Protein AF-A0AAI9DBP3-F1 (afdb_monomer_lite)

Sequence (97 aa):
MDKSRQQFEYWYFNNHSHEQKYPLHKDESGEYFYDGTRKAWVAWQASRESLEIELPNKYNPELAGNVKTKNFFYGINQGIDKCRDILISNGVKIKDE

pLDDT: mean 89.21, std 7.79, range [58.38, 97.62]

Secondary structure (DSSP, 8-state):
--HHHHHHHHHHHHHHTTT-SSTT-B-TTSSBSSHHHHHHHHHHHHHHHT-EEPPPPPP-GGG-SSHHHHHHHHHHHHHHHHHHHHHHHTT-EETT-

Foldseek 3Di:
DQLLVVVLVVVCCVPPVPVDVCQQDADPVRARPDPVSRVSSVVSLVVQVVQAAEFDDQDDLVPPPDPVSSVVSVVVVVVSVVVVVVCVSNSHHYPPD

Radius of gyration: 20.16 Å; chains: 1; bounding box: 53×20×50 Å

Organism: Providencia stuartii (NCBI:txid588)

Structure (mmCIF, N/CA/C/O backbone):
data_AF-A0AAI9DBP3-F1
#
_entry.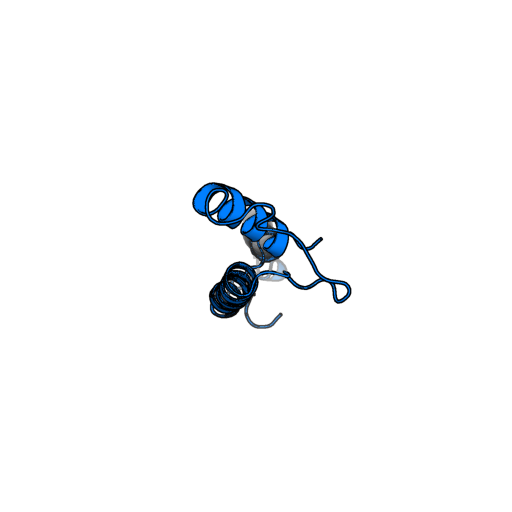id   AF-A0AAI9DBP3-F1
#
loop_
_atom_site.group_PDB
_atom_site.id
_atom_site.type_symbol
_atom_site.label_atom_id
_atom_site.label_alt_id
_atom_site.label_comp_id
_atom_site.label_asym_id
_atom_site.label_entity_id
_atom_site.label_seq_id
_atom_site.pdbx_PDB_ins_code
_atom_site.Cartn_x
_atom_site.Cartn_y
_atom_site.Cartn_z
_atom_site.occupancy
_atom_site.B_iso_or_equiv
_atom_site.auth_seq_id
_atom_site.auth_comp_id
_atom_site.auth_asym_id
_atom_site.auth_atom_id
_atom_site.pdbx_PDB_model_num
ATOM 1 N N . MET A 1 1 ? 4.016 12.623 -6.515 1.00 58.38 1 MET A N 1
ATOM 2 C CA . MET A 1 1 ? 4.412 11.223 -6.773 1.00 58.38 1 MET A CA 1
ATOM 3 C C . MET A 1 1 ? 3.649 10.357 -5.789 1.00 58.38 1 MET A C 1
ATOM 5 O O . MET A 1 1 ? 3.592 10.745 -4.630 1.00 58.38 1 MET A O 1
ATOM 9 N N . ASP A 1 2 ? 3.025 9.270 -6.238 1.00 78.38 2 ASP A N 1
ATOM 10 C CA . ASP A 1 2 ? 2.303 8.363 -5.338 1.00 78.38 2 ASP A CA 1
ATOM 11 C C . ASP A 1 2 ? 3.270 7.693 -4.335 1.00 78.38 2 ASP A C 1
ATOM 13 O O . ASP A 1 2 ? 4.405 7.363 -4.695 1.00 78.38 2 ASP A O 1
ATOM 17 N N . LYS A 1 3 ? 2.838 7.510 -3.080 1.00 81.69 3 LYS A N 1
ATOM 18 C CA . LYS A 1 3 ? 3.643 6.904 -2.002 1.00 81.69 3 LYS A CA 1
ATOM 19 C C . LYS A 1 3 ? 4.109 5.497 -2.373 1.00 81.69 3 LYS A C 1
ATOM 21 O O . LYS A 1 3 ? 5.244 5.144 -2.062 1.00 81.69 3 LYS A O 1
ATOM 26 N N . SER A 1 4 ? 3.288 4.731 -3.098 1.00 84.94 4 SER A N 1
ATOM 27 C CA . SER A 1 4 ? 3.673 3.404 -3.601 1.00 84.94 4 SER A CA 1
ATOM 28 C C . SER A 1 4 ? 4.918 3.472 -4.494 1.00 84.94 4 SER A C 1
ATOM 30 O O . SER A 1 4 ? 5.850 2.681 -4.335 1.00 84.94 4 SER A O 1
ATOM 32 N N . ARG A 1 5 ? 4.990 4.483 -5.373 1.00 89.38 5 ARG A N 1
ATOM 33 C CA . ARG A 1 5 ? 6.154 4.707 -6.239 1.00 89.38 5 ARG A CA 1
ATOM 34 C C . ARG A 1 5 ? 7.387 5.129 -5.441 1.00 89.38 5 ARG A C 1
ATOM 36 O O . ARG A 1 5 ? 8.468 4.631 -5.718 1.00 89.38 5 ARG A O 1
ATOM 43 N N . GLN A 1 6 ? 7.240 5.979 -4.424 1.00 90.38 6 GLN A N 1
ATOM 44 C CA . GLN A 1 6 ? 8.363 6.351 -3.549 1.00 90.38 6 GLN A CA 1
ATOM 45 C C . GLN A 1 6 ? 8.926 5.143 -2.787 1.00 90.38 6 GLN A C 1
ATOM 47 O O . GLN A 1 6 ? 10.141 4.993 -2.679 1.00 90.38 6 GLN A O 1
ATOM 52 N N . GLN A 1 7 ? 8.051 4.265 -2.285 1.00 89.50 7 GLN A N 1
ATOM 53 C CA . GLN A 1 7 ? 8.455 3.034 -1.603 1.00 89.50 7 GLN A CA 1
ATOM 54 C C . GLN A 1 7 ? 9.194 2.082 -2.549 1.00 89.50 7 GLN A C 1
ATOM 56 O O . GLN A 1 7 ? 10.227 1.532 -2.167 1.00 89.50 7 GLN A O 1
ATOM 61 N N . PHE A 1 8 ? 8.704 1.933 -3.782 1.00 92.88 8 PHE A N 1
ATOM 62 C CA . PHE A 1 8 ? 9.401 1.176 -4.816 1.00 92.88 8 PHE A CA 1
ATOM 63 C C . PHE A 1 8 ? 10.770 1.776 -5.139 1.00 92.88 8 PHE A C 1
ATOM 65 O O . PHE A 1 8 ? 11.760 1.057 -5.109 1.00 92.88 8 PHE A O 1
ATOM 72 N N . GLU A 1 9 ? 10.848 3.0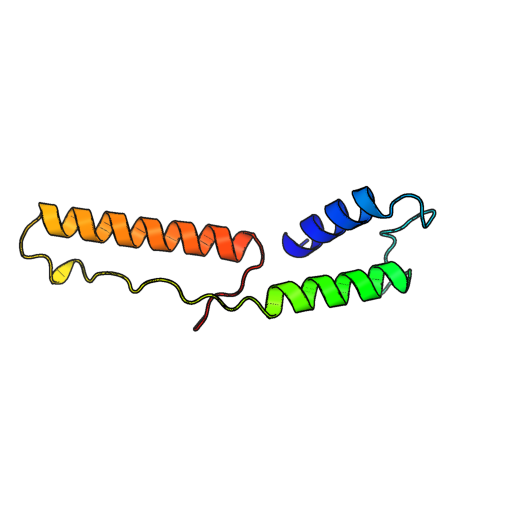80 -5.418 1.00 93.69 9 GLU A N 1
ATOM 73 C CA . GLU A 1 9 ? 12.100 3.752 -5.786 1.00 93.69 9 GLU A CA 1
ATOM 74 C C . GLU A 1 9 ? 13.148 3.629 -4.673 1.00 93.69 9 GLU A C 1
ATOM 76 O O . GLU A 1 9 ? 14.307 3.324 -4.953 1.00 93.69 9 GLU A O 1
ATOM 81 N N . TYR A 1 10 ? 12.736 3.777 -3.409 1.00 92.94 10 TYR A N 1
ATOM 82 C CA . TYR A 1 10 ? 13.602 3.558 -2.250 1.00 92.94 10 TYR A CA 1
ATOM 83 C C . TYR A 1 10 ? 14.086 2.105 -2.154 1.00 92.94 10 TYR A C 1
ATOM 85 O O . TYR A 1 10 ? 15.282 1.859 -1.989 1.00 92.94 10 TYR A O 1
ATOM 93 N N . TRP A 1 11 ? 13.178 1.130 -2.275 1.00 93.31 11 TRP A N 1
ATOM 94 C CA . TRP A 1 11 ? 13.536 -0.289 -2.245 1.00 93.31 11 TRP A CA 1
ATOM 95 C C . TRP A 1 11 ? 14.480 -0.656 -3.397 1.00 93.31 11 TRP A C 1
ATOM 97 O O . TRP A 1 11 ? 15.534 -1.245 -3.159 1.00 93.31 11 TRP A O 1
ATOM 107 N N . TYR A 1 12 ? 14.147 -0.263 -4.626 1.00 93.81 12 TYR A N 1
ATOM 108 C CA . TYR A 1 12 ? 14.919 -0.598 -5.817 1.00 93.81 12 TYR A CA 1
ATOM 109 C C . TYR A 1 12 ? 16.314 0.022 -5.757 1.00 93.81 12 TYR A C 1
ATOM 111 O O . TYR A 1 12 ? 17.304 -0.664 -5.987 1.00 93.81 12 TYR A O 1
ATOM 119 N N . PHE A 1 13 ? 16.422 1.297 -5.372 1.00 91.50 13 PHE A N 1
ATOM 120 C CA . PHE A 1 13 ? 17.717 1.956 -5.222 1.00 91.50 13 PHE A CA 1
ATOM 121 C C . PHE A 1 13 ? 18.601 1.257 -4.179 1.00 91.50 13 PHE A C 1
ATOM 123 O O . PHE A 1 13 ? 19.772 0.994 -4.439 1.00 91.50 13 PHE A O 1
ATOM 130 N N . ASN A 1 14 ? 18.056 0.888 -3.020 1.00 90.94 14 ASN A N 1
ATOM 131 C CA . ASN A 1 14 ? 18.854 0.252 -1.970 1.00 90.94 14 ASN A CA 1
ATOM 132 C C . ASN A 1 14 ? 19.302 -1.176 -2.310 1.00 90.94 14 ASN A C 1
ATOM 134 O O . ASN A 1 14 ? 20.347 -1.603 -1.827 1.00 90.94 14 ASN A O 1
ATOM 138 N N . ASN A 1 15 ? 18.549 -1.905 -3.138 1.00 89.56 15 ASN A N 1
ATOM 139 C CA . ASN A 1 15 ? 18.861 -3.300 -3.471 1.00 89.56 15 ASN A CA 1
ATOM 140 C C . ASN A 1 15 ? 19.592 -3.458 -4.815 1.00 89.56 15 ASN A C 1
ATOM 142 O O . ASN A 1 15 ? 20.372 -4.390 -4.971 1.00 89.56 15 ASN A O 1
ATOM 146 N N . HIS A 1 16 ? 19.393 -2.531 -5.756 1.00 86.12 16 HIS A N 1
ATOM 147 C CA . HIS A 1 16 ? 19.833 -2.661 -7.151 1.00 86.12 16 HIS A CA 1
ATOM 148 C C . HIS A 1 16 ? 20.615 -1.438 -7.666 1.00 86.12 16 HIS A C 1
ATOM 150 O O . HIS A 1 16 ? 20.861 -1.312 -8.865 1.00 86.12 16 HIS A O 1
ATOM 156 N N . SER A 1 17 ? 21.054 -0.522 -6.789 1.00 79.94 17 SER A N 1
ATOM 157 C CA . SER A 1 17 ? 21.809 0.688 -7.190 1.00 79.94 17 SER A CA 1
ATOM 158 C C . SER A 1 17 ? 23.102 0.417 -7.961 1.00 79.94 17 SER A C 1
ATOM 160 O O . SER A 1 17 ? 23.566 1.292 -8.686 1.00 79.94 17 SER A O 1
ATOM 162 N N . HIS A 1 18 ? 23.686 -0.770 -7.816 1.00 80.19 18 HIS A N 1
ATOM 163 C CA . HIS A 1 18 ? 24.942 -1.155 -8.456 1.00 80.19 18 HIS A CA 1
ATOM 164 C C . HIS A 1 18 ? 24.758 -1.746 -9.861 1.00 80.19 18 HIS A C 1
ATOM 166 O O . HIS A 1 18 ? 25.735 -1.887 -10.592 1.00 80.19 18 HIS A O 1
ATOM 172 N N . GLU A 1 19 ? 23.530 -2.088 -10.258 1.00 78.81 19 GLU A N 1
ATOM 173 C CA . GLU A 1 19 ? 23.276 -2.765 -11.533 1.00 78.81 19 GLU A CA 1
ATOM 174 C C . GLU A 1 19 ? 23.348 -1.811 -12.732 1.00 78.81 19 GLU A C 1
ATOM 176 O O . GLU A 1 19 ? 23.661 -2.230 -13.846 1.00 78.81 19 GLU A O 1
ATOM 181 N N . GLN A 1 20 ? 23.050 -0.524 -12.525 1.00 78.25 20 GLN A N 1
ATOM 182 C CA . GLN A 1 20 ? 22.904 0.481 -13.583 1.00 78.25 20 GLN A CA 1
ATOM 183 C C . GLN A 1 20 ? 23.426 1.845 -13.115 1.00 78.25 20 GLN A C 1
ATOM 185 O O . GLN A 1 20 ? 23.331 2.191 -11.943 1.00 78.25 20 GLN A O 1
ATOM 190 N N . LYS A 1 21 ? 23.913 2.676 -14.049 1.00 77.38 21 LYS A N 1
ATOM 191 C CA . LYS A 1 21 ? 24.420 4.029 -13.735 1.00 77.38 21 LYS A CA 1
ATOM 192 C C . LYS A 1 21 ? 23.326 4.977 -13.219 1.00 77.38 21 LYS A C 1
ATOM 194 O O . LYS A 1 21 ? 23.603 5.838 -12.391 1.00 77.38 21 LYS A O 1
ATOM 199 N N . TYR A 1 22 ? 22.096 4.824 -13.720 1.00 83.25 22 TYR A N 1
ATOM 200 C CA . TYR A 1 22 ? 20.934 5.642 -13.349 1.00 83.25 22 TYR A CA 1
ATOM 201 C C . TYR A 1 22 ? 19.675 4.768 -13.209 1.00 83.25 22 TYR A C 1
ATOM 203 O O . TYR A 1 22 ? 18.771 4.862 -14.039 1.00 83.25 22 TYR A O 1
ATOM 211 N N . PRO A 1 23 ? 19.594 3.907 -12.181 1.00 83.75 23 PRO A N 1
ATOM 212 C CA . PRO A 1 23 ? 18.606 2.824 -12.097 1.00 83.75 23 PRO A CA 1
ATOM 213 C C . PRO A 1 23 ? 17.145 3.296 -12.096 1.00 83.75 23 PRO A C 1
ATOM 215 O O . PRO A 1 23 ? 16.250 2.542 -12.463 1.00 83.75 23 PRO A O 1
ATOM 218 N N . LEU A 1 24 ? 16.902 4.555 -11.715 1.00 91.50 24 LEU A N 1
ATOM 219 C CA . LEU A 1 24 ? 15.578 5.179 -11.640 1.00 91.50 24 LEU A CA 1
ATOM 220 C C . LEU A 1 24 ? 15.329 6.224 -12.745 1.00 91.50 24 LEU A C 1
ATOM 222 O O . LEU A 1 24 ? 14.385 7.008 -12.641 1.00 91.50 24 LEU A O 1
ATOM 226 N N . HIS A 1 25 ? 16.174 6.278 -13.783 1.00 92.69 25 HIS A N 1
ATOM 227 C CA . HIS A 1 25 ? 15.974 7.186 -14.916 1.00 92.69 25 HIS A CA 1
ATOM 228 C C . HIS A 1 25 ? 14.637 6.898 -15.610 1.00 92.69 25 HIS A C 1
ATOM 230 O O . HIS A 1 25 ? 14.280 5.735 -15.812 1.00 92.69 25 HIS A O 1
ATOM 236 N N . LYS A 1 26 ? 13.909 7.957 -15.971 1.00 93.00 26 LYS A N 1
ATOM 237 C CA . LYS A 1 26 ? 12.616 7.882 -16.654 1.00 93.00 26 LYS A CA 1
ATOM 238 C C . LYS A 1 26 ? 12.735 8.450 -18.061 1.00 93.00 26 LYS A C 1
ATOM 240 O O . LYS A 1 26 ? 13.479 9.407 -18.262 1.00 93.00 26 LYS A O 1
ATOM 245 N N . ASP A 1 27 ? 12.020 7.846 -19.000 1.00 92.44 27 ASP A N 1
ATOM 246 C CA . ASP A 1 27 ? 11.911 8.337 -20.371 1.00 92.44 27 ASP A CA 1
ATOM 247 C C . ASP A 1 27 ? 10.909 9.505 -20.481 1.00 92.44 27 ASP A C 1
ATOM 249 O O . ASP A 1 27 ? 10.313 9.941 -19.492 1.00 92.44 27 ASP A O 1
ATOM 253 N N . GLU A 1 28 ? 10.720 10.021 -21.697 1.00 93.50 28 GLU A N 1
ATOM 254 C CA . GLU A 1 28 ? 9.800 11.131 -21.988 1.00 93.50 28 GLU A CA 1
ATOM 255 C C . GLU A 1 28 ? 8.331 10.805 -21.669 1.00 93.50 28 GLU A C 1
ATOM 257 O O . GLU A 1 28 ? 7.531 11.716 -21.462 1.00 93.50 28 GLU A O 1
ATOM 262 N N . SER A 1 29 ? 7.975 9.518 -21.578 1.00 90.81 29 SER A N 1
ATOM 263 C CA . SER A 1 29 ? 6.636 9.068 -21.184 1.00 90.81 29 SER A CA 1
ATOM 264 C C . SER A 1 29 ? 6.443 8.997 -19.663 1.00 90.81 29 SER A C 1
ATOM 266 O O . SER A 1 29 ? 5.323 8.813 -19.190 1.00 90.81 29 SER A O 1
ATOM 268 N N . GLY A 1 30 ? 7.512 9.182 -18.877 1.00 89.44 30 GLY A N 1
ATOM 269 C CA . GLY A 1 30 ? 7.488 9.096 -17.414 1.00 89.44 30 GLY A CA 1
ATOM 270 C C . GLY A 1 30 ? 7.653 7.674 -16.861 1.00 89.44 30 GLY A C 1
ATOM 271 O O . GLY A 1 30 ? 7.572 7.475 -15.639 1.00 89.44 30 GLY A O 1
ATOM 272 N N . GLU A 1 31 ? 7.923 6.700 -17.730 1.00 91.06 31 GLU A N 1
ATOM 273 C CA . GLU A 1 31 ? 8.195 5.306 -17.377 1.00 91.06 31 GLU A CA 1
ATOM 274 C C . GLU A 1 31 ? 9.687 5.069 -17.142 1.00 91.06 31 GLU A C 1
ATOM 276 O O . GLU A 1 31 ? 10.536 5.775 -17.682 1.00 91.06 31 GLU A O 1
ATOM 281 N N . TYR A 1 32 ? 10.039 4.065 -16.330 1.00 93.94 32 TYR A N 1
ATOM 282 C CA . TYR A 1 32 ? 11.451 3.741 -16.097 1.00 93.94 32 TYR A CA 1
ATOM 283 C C . TYR A 1 32 ? 12.117 3.303 -17.402 1.00 93.94 32 TYR A C 1
ATOM 285 O O . TYR A 1 32 ? 11.620 2.403 -18.078 1.00 93.94 32 TYR A O 1
ATOM 293 N N . PHE A 1 33 ? 13.232 3.941 -17.754 1.00 92.75 33 PHE A N 1
ATOM 294 C CA . PHE A 1 33 ? 13.939 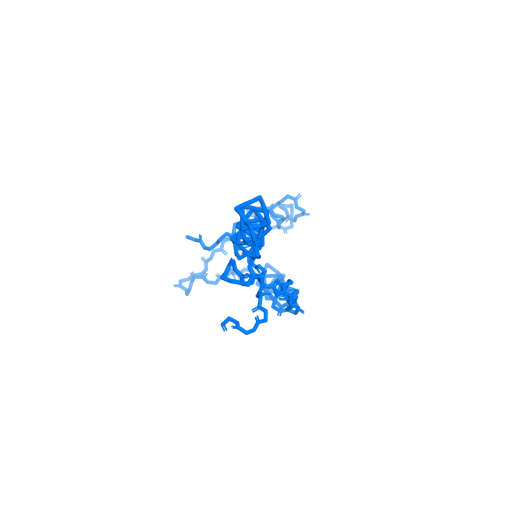3.728 -19.019 1.00 92.75 33 PHE A CA 1
ATOM 295 C C . PHE A 1 33 ? 14.499 2.304 -19.136 1.00 92.75 33 PHE A C 1
ATOM 297 O O . PHE A 1 33 ? 14.416 1.680 -20.190 1.00 92.75 33 PHE A O 1
ATOM 304 N N . TYR A 1 34 ? 15.054 1.773 -18.043 1.00 91.88 34 TYR A N 1
ATOM 305 C CA . TYR A 1 34 ? 15.607 0.422 -18.013 1.00 91.88 34 TYR A CA 1
ATOM 306 C C . TYR A 1 34 ? 14.501 -0.627 -17.860 1.00 91.88 34 TYR A C 1
ATOM 308 O O . TYR A 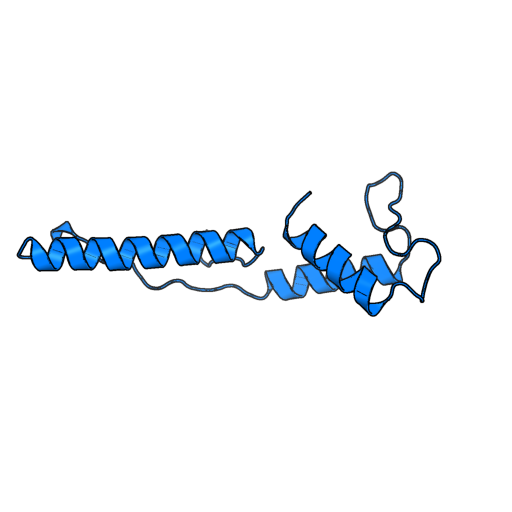1 34 ? 13.687 -0.559 -16.938 1.00 91.88 34 TYR A O 1
ATOM 316 N N . ASP A 1 35 ? 14.524 -1.640 -18.731 1.00 90.75 35 ASP A N 1
ATOM 317 C CA . ASP A 1 35 ? 13.540 -2.731 -18.754 1.00 90.75 35 ASP A CA 1
ATOM 318 C C . ASP A 1 35 ? 13.480 -3.506 -17.425 1.00 90.75 35 ASP A C 1
ATOM 320 O O . ASP A 1 35 ? 12.393 -3.831 -16.952 1.00 90.75 35 ASP A O 1
ATOM 324 N N . GLY A 1 36 ? 14.627 -3.730 -16.772 1.00 91.06 36 GLY A N 1
ATOM 325 C CA . GLY A 1 36 ? 14.689 -4.377 -15.455 1.00 91.06 36 GLY A CA 1
ATOM 326 C C . GLY A 1 36 ? 13.907 -3.607 -14.386 1.00 91.06 36 GLY A C 1
ATOM 327 O O . GLY A 1 36 ? 13.005 -4.165 -13.759 1.00 91.06 36 GLY A O 1
ATOM 328 N N . THR A 1 37 ? 14.174 -2.304 -14.247 1.00 93.94 37 THR A N 1
ATOM 329 C CA . THR A 1 37 ? 13.445 -1.426 -13.319 1.00 93.94 37 THR A CA 1
ATOM 330 C C . THR A 1 37 ? 11.963 -1.355 -13.672 1.00 93.94 37 THR A C 1
ATOM 332 O O . THR A 1 37 ? 11.113 -1.413 -12.786 1.00 93.94 37 THR A O 1
ATOM 335 N N . ARG A 1 38 ? 11.630 -1.275 -14.967 1.00 94.00 38 ARG A N 1
ATOM 336 C CA . ARG A 1 38 ? 10.241 -1.226 -15.443 1.00 94.00 38 ARG A CA 1
ATOM 337 C C . ARG A 1 38 ? 9.471 -2.494 -15.074 1.00 94.00 38 ARG A C 1
ATOM 339 O O . ARG A 1 38 ? 8.379 -2.402 -14.522 1.00 94.00 38 ARG A O 1
ATOM 346 N N . LYS A 1 39 ? 10.044 -3.676 -15.309 1.00 94.00 39 LYS A N 1
ATOM 347 C CA . LYS A 1 39 ? 9.437 -4.963 -14.929 1.00 94.00 39 LYS A CA 1
ATOM 348 C C . LYS A 1 39 ? 9.290 -5.102 -13.418 1.00 94.00 39 LYS A C 1
ATOM 350 O O . LYS A 1 39 ? 8.239 -5.539 -12.954 1.00 94.00 39 LYS A O 1
ATOM 355 N N . ALA A 1 40 ? 10.305 -4.695 -12.654 1.00 94.44 40 ALA A N 1
ATOM 356 C CA . ALA A 1 40 ? 10.237 -4.687 -11.196 1.00 94.44 40 ALA A CA 1
ATOM 357 C C . ALA A 1 40 ? 9.124 -3.757 -10.687 1.00 94.44 40 ALA A C 1
ATOM 359 O O . ALA A 1 40 ? 8.396 -4.126 -9.769 1.00 94.44 40 ALA A O 1
ATOM 360 N N . TRP A 1 41 ? 8.943 -2.592 -11.316 1.00 93.94 41 TRP A N 1
ATOM 361 C CA . TRP A 1 41 ? 7.858 -1.667 -10.994 1.00 93.94 41 TRP A CA 1
ATOM 362 C C . TRP A 1 41 ? 6.481 -2.278 -11.272 1.00 93.94 41 TRP A C 1
ATOM 364 O O . TRP A 1 41 ? 5.625 -2.267 -10.392 1.00 93.94 41 TRP A O 1
ATOM 374 N N . VAL A 1 42 ? 6.281 -2.894 -12.441 1.00 93.31 42 VAL A N 1
ATOM 375 C CA . VAL A 1 42 ? 5.017 -3.576 -12.773 1.00 93.31 42 VAL A CA 1
ATOM 376 C C . VAL A 1 42 ? 4.718 -4.707 -11.783 1.00 93.31 42 VAL A C 1
ATOM 378 O O . VAL A 1 42 ? 3.598 -4.812 -11.286 1.00 93.31 42 VAL A O 1
ATOM 381 N N . ALA A 1 43 ? 5.715 -5.528 -11.438 1.00 92.62 43 ALA A N 1
ATOM 382 C CA . ALA A 1 43 ? 5.554 -6.596 -10.450 1.00 92.62 43 ALA A CA 1
ATOM 383 C C . ALA A 1 43 ? 5.241 -6.051 -9.044 1.00 92.62 43 ALA A C 1
ATOM 385 O O . ALA A 1 43 ? 4.421 -6.621 -8.324 1.00 92.62 43 ALA A O 1
ATOM 386 N N . TRP A 1 44 ? 5.860 -4.932 -8.659 1.00 91.56 44 TRP A N 1
ATOM 387 C CA . TRP A 1 44 ? 5.585 -4.235 -7.403 1.00 91.56 44 TRP A CA 1
ATOM 388 C C . TRP A 1 44 ? 4.156 -3.697 -7.339 1.00 91.56 44 TRP A C 1
ATOM 390 O O . TRP A 1 44 ? 3.501 -3.806 -6.304 1.00 91.56 44 TRP A O 1
ATOM 400 N N . GLN A 1 45 ? 3.659 -3.130 -8.439 1.00 88.25 45 GLN A N 1
ATOM 401 C CA . GLN A 1 45 ? 2.265 -2.715 -8.528 1.00 88.25 45 GLN A CA 1
ATOM 402 C C . GLN A 1 45 ? 1.345 -3.931 -8.383 1.00 88.25 45 GLN A C 1
ATOM 404 O O . GLN A 1 45 ? 0.514 -3.945 -7.481 1.00 88.25 45 GLN A O 1
ATOM 409 N N . ALA A 1 46 ? 1.555 -4.988 -9.174 1.00 87.69 46 ALA A N 1
ATOM 410 C CA . ALA A 1 46 ? 0.719 -6.189 -9.147 1.00 87.69 46 ALA A CA 1
ATOM 411 C C . ALA A 1 46 ? 0.667 -6.869 -7.765 1.00 87.69 46 ALA A C 1
ATOM 413 O O . ALA A 1 46 ? -0.404 -7.282 -7.321 1.00 87.69 46 ALA A O 1
ATOM 414 N N . SER A 1 47 ? 1.794 -6.951 -7.044 1.00 86.12 47 SER A N 1
ATOM 415 C CA . SER A 1 47 ? 1.821 -7.548 -5.700 1.00 86.12 47 SER A CA 1
ATOM 416 C C . SER A 1 47 ? 0.966 -6.771 -4.696 1.00 86.12 47 SER A C 1
ATOM 418 O O . SER A 1 47 ? 0.335 -7.368 -3.826 1.00 86.12 47 SER A O 1
ATOM 420 N N . ARG A 1 48 ? 0.871 -5.449 -4.851 1.00 80.50 48 ARG A N 1
ATOM 421 C CA . ARG A 1 48 ? 0.051 -4.579 -3.998 1.00 80.50 48 ARG A CA 1
ATOM 422 C C . ARG A 1 48 ? -1.403 -4.522 -4.428 1.00 80.50 48 ARG A C 1
ATOM 424 O O . ARG A 1 48 ? -2.274 -4.430 -3.575 1.00 80.50 48 ARG A O 1
ATOM 431 N N . GLU A 1 49 ? -1.674 -4.633 -5.724 1.00 78.12 49 GLU A N 1
ATOM 432 C CA . GLU A 1 49 ? -3.042 -4.772 -6.222 1.00 78.12 49 GLU A CA 1
ATOM 433 C C . GLU A 1 49 ? -3.681 -6.106 -5.827 1.00 78.12 49 GLU A C 1
ATOM 435 O O . GLU A 1 49 ? -4.895 -6.156 -5.669 1.00 78.12 49 GLU A O 1
ATOM 440 N N . SER A 1 50 ? -2.882 -7.162 -5.626 1.00 70.50 50 SER A N 1
ATOM 441 C CA . SER A 1 50 ? -3.367 -8.469 -5.159 1.00 70.50 50 SER A CA 1
ATOM 442 C C . SER A 1 50 ? -3.787 -8.498 -3.683 1.00 70.50 50 SER A C 1
ATOM 444 O O . SER A 1 50 ? -4.461 -9.431 -3.250 1.00 70.50 50 SER A O 1
ATOM 446 N N . LEU A 1 51 ? -3.394 -7.483 -2.904 1.00 72.50 51 LEU A N 1
ATOM 447 C CA . LEU A 1 51 ? -3.759 -7.342 -1.498 1.00 72.50 51 LEU A CA 1
ATOM 448 C C . LEU A 1 51 ? -5.064 -6.554 -1.391 1.00 72.50 51 LEU A C 1
ATOM 450 O O . LEU A 1 51 ? -5.058 -5.358 -1.106 1.00 72.50 51 LEU A O 1
ATOM 454 N N . GLU A 1 52 ? -6.177 -7.240 -1.626 1.00 77.75 52 GLU A N 1
ATOM 455 C CA . GLU A 1 52 ? -7.506 -6.741 -1.290 1.00 77.75 52 GLU A CA 1
ATOM 456 C C . GLU A 1 52 ? -7.832 -7.134 0.157 1.00 77.75 52 GLU A C 1
ATOM 458 O O . GLU A 1 52 ? -7.938 -8.317 0.490 1.00 77.75 52 GLU A O 1
ATOM 463 N N . ILE A 1 53 ? -7.936 -6.140 1.042 1.00 85.00 53 ILE A N 1
ATOM 464 C CA . ILE A 1 53 ? -8.216 -6.361 2.466 1.00 85.00 53 ILE A CA 1
ATOM 465 C C . ILE A 1 53 ? -9.658 -5.975 2.784 1.00 85.00 53 ILE A C 1
ATOM 467 O O . ILE A 1 53 ? -10.098 -4.874 2.468 1.00 85.00 53 ILE A O 1
ATOM 471 N N . GLU A 1 54 ? -10.374 -6.853 3.484 1.00 90.88 54 GLU A N 1
ATOM 472 C CA . GLU A 1 54 ? -11.675 -6.540 4.076 1.00 90.88 54 GLU A CA 1
ATOM 473 C C . GLU A 1 54 ? -11.476 -5.989 5.496 1.00 90.88 54 GLU A C 1
ATOM 475 O O . GLU A 1 54 ? -10.844 -6.626 6.345 1.00 90.88 54 GLU A O 1
ATOM 480 N N . LEU A 1 55 ? -11.983 -4.782 5.757 1.00 92.44 55 LEU A N 1
ATOM 481 C CA . LEU A 1 55 ? -11.942 -4.201 7.098 1.00 92.44 55 LEU A CA 1
ATOM 482 C C . LEU A 1 55 ? -13.098 -4.720 7.963 1.00 92.44 55 LEU A C 1
ATOM 484 O O . LEU A 1 55 ? -14.179 -4.993 7.445 1.00 92.44 55 LEU A O 1
ATOM 488 N N . PRO A 1 56 ? -12.921 -4.799 9.297 1.00 94.12 56 PRO A N 1
ATOM 489 C CA . PRO A 1 56 ? -14.018 -5.130 10.195 1.00 94.12 56 PRO A CA 1
ATOM 490 C C . PRO A 1 56 ? -15.192 -4.158 10.047 1.00 94.12 56 PRO A C 1
ATOM 492 O O . PRO A 1 56 ? -15.003 -2.948 9.903 1.00 94.12 56 PRO A O 1
ATOM 495 N N . ASN A 1 57 ? -16.410 -4.683 10.175 1.00 94.38 57 ASN A N 1
ATOM 496 C CA . ASN A 1 57 ? -17.617 -3.865 10.174 1.00 94.38 57 ASN A CA 1
ATOM 497 C C . ASN A 1 57 ? -17.614 -2.860 11.330 1.00 94.38 57 ASN A C 1
ATOM 499 O O . ASN A 1 57 ? -17.269 -3.183 12.470 1.00 94.38 57 ASN A O 1
ATOM 503 N N . LYS A 1 58 ? -18.073 -1.641 11.042 1.00 95.50 58 LYS A N 1
ATOM 504 C CA . LYS A 1 58 ? -18.293 -0.624 12.069 1.00 95.50 58 LYS A CA 1
ATOM 505 C C . LYS A 1 58 ? -19.500 -0.977 12.933 1.00 95.50 58 LYS A C 1
ATOM 507 O O . LYS A 1 58 ? -20.522 -1.458 12.446 1.00 95.50 58 LYS A O 1
ATOM 512 N N . TYR A 1 59 ? -19.405 -0.660 14.217 1.00 96.44 59 TYR A N 1
ATOM 513 C CA . TYR A 1 59 ? -20.544 -0.707 15.126 1.00 96.44 59 TYR A CA 1
ATOM 514 C C . TYR A 1 59 ? -21.494 0.460 14.844 1.00 96.44 59 TYR A C 1
ATOM 516 O O . TYR A 1 59 ? -21.047 1.538 14.456 1.00 96.44 59 TYR A O 1
ATOM 524 N N . ASN A 1 60 ? -22.794 0.284 15.092 1.00 95.75 60 ASN A N 1
ATOM 525 C CA . ASN A 1 60 ? -23.766 1.377 15.042 1.00 95.75 60 ASN A CA 1
ATOM 526 C C . ASN A 1 60 ? -23.917 2.020 16.439 1.00 95.75 60 ASN A C 1
ATOM 528 O O . ASN A 1 60 ? -24.518 1.394 17.318 1.00 95.75 60 ASN A O 1
ATOM 532 N N . PRO A 1 61 ? -23.424 3.258 16.668 1.00 93.50 61 PRO A N 1
ATOM 533 C CA . PRO A 1 61 ? -23.518 3.936 17.964 1.00 93.50 61 PRO A CA 1
ATOM 534 C C . PRO A 1 61 ? -24.953 4.177 18.449 1.00 93.50 61 PRO A C 1
ATOM 536 O O . PRO A 1 61 ? -25.156 4.327 19.649 1.00 93.50 61 PRO A O 1
ATOM 539 N N . GLU A 1 62 ? -25.948 4.187 17.558 1.00 92.12 62 GLU A N 1
ATOM 540 C CA . GLU A 1 62 ? -27.358 4.389 17.926 1.00 92.12 62 GLU A CA 1
ATOM 541 C C . GLU A 1 62 ? -27.995 3.149 18.566 1.00 92.12 62 GL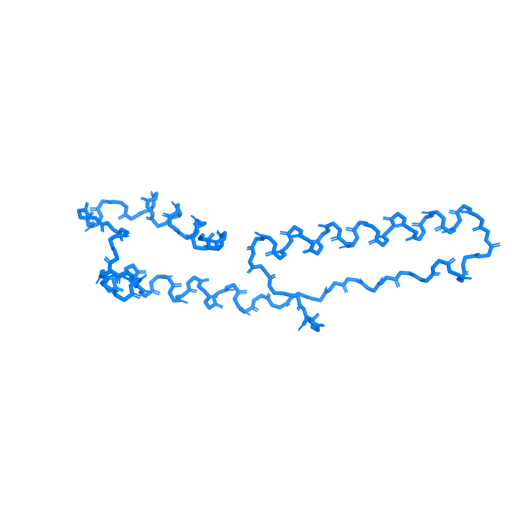U A C 1
ATOM 543 O O . GLU A 1 62 ? -29.001 3.256 19.260 1.00 92.12 62 GLU A O 1
ATOM 548 N N . LEU A 1 63 ? -27.378 1.973 18.410 1.00 93.06 63 LEU A N 1
ATOM 549 C CA . LEU A 1 63 ? -27.796 0.748 19.100 1.00 93.06 63 LEU A CA 1
ATOM 550 C C . LEU A 1 63 ? -27.201 0.635 20.512 1.00 93.06 63 LEU A C 1
ATOM 552 O O . LEU A 1 63 ? -27.462 -0.332 21.229 1.00 93.06 63 LEU A O 1
ATOM 556 N N . ALA A 1 64 ? -26.381 1.600 20.930 1.00 89.94 64 ALA A N 1
ATOM 557 C CA . ALA A 1 64 ? -25.794 1.591 22.255 1.00 89.94 64 ALA A CA 1
ATOM 558 C C . ALA A 1 64 ? -26.832 2.004 23.310 1.00 89.94 64 ALA A C 1
ATOM 560 O O . ALA A 1 64 ? -27.177 3.174 23.441 1.00 89.94 64 ALA A O 1
ATOM 561 N N . GLY A 1 65 ? -27.278 1.049 24.131 1.00 93.31 65 GLY A N 1
ATOM 562 C CA . GLY A 1 65 ? -28.266 1.287 25.195 1.00 93.31 65 GLY A CA 1
ATOM 563 C C . GLY A 1 65 ? -27.803 2.195 26.346 1.00 93.31 65 GLY A C 1
ATOM 564 O O . GLY A 1 65 ? -28.556 2.418 27.288 1.00 93.31 65 GLY A O 1
ATOM 565 N N . ASN A 1 66 ? -26.563 2.694 26.321 1.00 96.19 66 ASN A N 1
ATOM 566 C CA . ASN A 1 66 ? -26.053 3.681 27.272 1.00 96.19 66 ASN A CA 1
ATOM 567 C C . ASN A 1 66 ? -24.842 4.446 26.701 1.00 96.19 66 ASN A C 1
ATOM 569 O O . ASN A 1 66 ? -24.184 4.007 25.756 1.00 96.19 66 ASN A O 1
ATOM 573 N N . VAL A 1 67 ? -24.504 5.571 27.341 1.00 95.56 67 VAL A N 1
ATOM 574 C CA . VAL A 1 67 ? -23.413 6.471 26.922 1.00 95.56 67 VAL A CA 1
ATOM 575 C C . VAL A 1 67 ? -22.040 5.789 26.926 1.00 95.56 67 VAL A C 1
ATOM 577 O O . VAL A 1 67 ? -21.237 6.036 26.028 1.00 95.56 67 VAL A O 1
ATOM 580 N N . LYS A 1 68 ? -21.752 4.905 27.894 1.00 96.31 68 LYS A N 1
ATOM 581 C CA . LYS A 1 68 ? -20.455 4.207 27.957 1.00 96.31 68 LYS A CA 1
ATOM 582 C C . LYS A 1 68 ? -20.270 3.295 26.745 1.00 96.31 68 LYS A C 1
ATOM 584 O O . LYS A 1 68 ? -19.231 3.355 26.093 1.00 96.31 68 LYS A O 1
ATOM 589 N N . THR A 1 69 ? -21.288 2.505 26.408 1.00 96.44 69 THR A N 1
ATOM 590 C CA . THR A 1 69 ? -21.285 1.647 25.217 1.00 96.44 69 THR A CA 1
ATOM 591 C C . THR A 1 69 ? -21.214 2.477 23.933 1.00 96.44 69 THR A C 1
ATOM 593 O O . THR A 1 69 ? -20.473 2.115 23.023 1.00 96.44 69 THR A O 1
ATOM 596 N N . LYS A 1 70 ? -21.901 3.628 23.874 1.00 96.75 70 LYS A N 1
ATOM 597 C CA . LYS A 1 70 ? -21.860 4.530 22.712 1.00 96.75 70 LYS A CA 1
ATOM 598 C C . LYS A 1 70 ? -20.440 5.043 22.460 1.00 96.75 70 LYS A C 1
ATOM 600 O O . LYS A 1 70 ? -19.934 4.951 21.344 1.00 96.75 70 LYS A O 1
ATOM 605 N N . ASN A 1 71 ? -19.767 5.500 23.515 1.00 96.75 71 ASN A N 1
ATOM 606 C CA . ASN A 1 71 ? -18.377 5.954 23.447 1.00 96.75 71 ASN A CA 1
ATOM 607 C C . ASN A 1 71 ? -17.413 4.823 23.066 1.00 96.75 71 ASN A C 1
ATOM 609 O O . ASN A 1 71 ? -16.484 5.051 22.292 1.00 96.75 71 ASN A O 1
ATOM 613 N N . PHE A 1 72 ? -17.650 3.603 23.555 1.00 96.50 72 PHE A N 1
ATOM 614 C CA . PHE A 1 72 ? -16.877 2.429 23.150 1.00 96.50 72 PHE A CA 1
ATOM 615 C C . PHE A 1 72 ? -17.012 2.149 21.642 1.00 96.50 72 PHE A C 1
ATOM 617 O O . PHE A 1 72 ? -15.998 1.998 20.963 1.00 96.50 72 PHE A O 1
ATOM 624 N N . PHE A 1 73 ? -18.232 2.166 21.088 1.00 97.56 73 PHE A N 1
ATOM 625 C CA . PHE A 1 73 ? -18.460 1.988 19.645 1.00 97.56 73 PHE A CA 1
ATOM 626 C C . PHE A 1 73 ? -17.794 3.080 18.804 1.00 97.56 73 PHE A C 1
ATOM 628 O O . PHE A 1 73 ? -17.161 2.763 17.797 1.00 97.56 73 PHE A O 1
ATOM 635 N N . TYR A 1 74 ? -17.862 4.347 19.231 1.00 97.31 74 TYR A N 1
ATOM 636 C CA . TYR A 1 74 ? -17.123 5.423 18.563 1.00 97.31 74 TYR A CA 1
ATOM 637 C C . TYR A 1 74 ? -15.617 5.159 18.542 1.00 97.31 74 TYR A C 1
ATOM 639 O O . TYR A 1 74 ? -14.996 5.312 17.493 1.00 97.31 74 TYR A O 1
ATOM 647 N N . GLY A 1 75 ? -15.039 4.727 19.666 1.00 97.38 75 GLY A N 1
ATOM 648 C CA . GLY A 1 75 ? -13.613 4.415 19.754 1.00 97.38 75 GLY A CA 1
ATOM 649 C C . GLY A 1 75 ? -13.187 3.305 18.790 1.00 97.38 75 GLY A C 1
ATOM 650 O O . GLY A 1 75 ? -12.197 3.464 18.077 1.00 97.38 75 GLY A O 1
ATOM 651 N N . ILE A 1 76 ? -13.959 2.215 18.712 1.00 97.44 76 ILE A N 1
ATOM 652 C CA . ILE A 1 76 ? -13.675 1.121 17.771 1.00 97.44 76 ILE A CA 1
ATOM 653 C C . ILE A 1 76 ? -13.774 1.603 16.320 1.00 97.44 76 ILE A C 1
ATOM 655 O O . ILE A 1 76 ? -12.855 1.368 15.539 1.00 97.44 76 ILE A O 1
ATOM 659 N N . ASN A 1 77 ? -14.839 2.327 15.968 1.00 97.56 77 ASN A N 1
ATOM 660 C CA .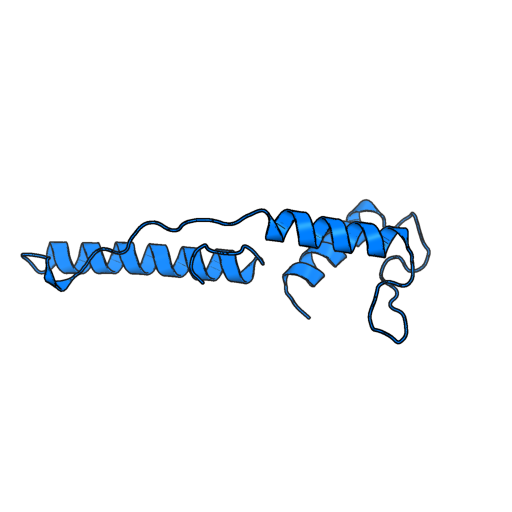 ASN A 1 77 ? -15.023 2.838 14.610 1.00 97.56 77 ASN A CA 1
ATOM 661 C C . ASN A 1 77 ? -13.898 3.795 14.195 1.00 97.56 77 ASN A C 1
ATOM 663 O O . ASN A 1 77 ? -13.386 3.681 13.086 1.00 97.56 77 ASN A O 1
ATOM 667 N N . GLN A 1 78 ? -13.466 4.683 15.096 1.00 97.62 78 GLN A N 1
ATOM 668 C CA . GLN A 1 78 ? -12.311 5.553 14.860 1.00 97.62 78 GLN A CA 1
ATOM 669 C C . GLN A 1 78 ? -11.013 4.761 14.678 1.00 97.62 78 GLN A C 1
ATOM 671 O O . GLN A 1 78 ? -10.166 5.150 13.879 1.00 97.62 78 GLN A O 1
ATOM 676 N N . GLY A 1 79 ? -10.835 3.664 15.418 1.00 97.62 79 GLY A N 1
ATOM 677 C CA . GLY A 1 79 ? -9.706 2.755 15.227 1.00 97.62 79 GLY A CA 1
ATOM 678 C C . GLY A 1 79 ? -9.711 2.125 13.834 1.00 97.62 79 GLY A C 1
ATOM 679 O O . GLY A 1 79 ? -8.689 2.157 13.153 1.00 97.62 79 GLY A O 1
ATOM 680 N N . ILE A 1 80 ? -10.868 1.626 13.389 1.00 96.50 80 ILE A N 1
ATOM 681 C CA . ILE A 1 80 ? -11.053 1.062 12.042 1.00 96.50 80 ILE A CA 1
ATOM 682 C C . ILE A 1 80 ? -10.730 2.112 10.970 1.00 96.50 80 ILE A C 1
ATOM 684 O O . ILE A 1 80 ? -9.983 1.812 10.042 1.00 96.50 80 ILE A O 1
ATOM 688 N N . ASP A 1 81 ? -11.212 3.348 11.128 1.00 95.88 81 ASP A N 1
ATOM 689 C CA . ASP A 1 81 ? -10.930 4.449 10.196 1.00 95.88 81 ASP A CA 1
ATOM 690 C C . ASP A 1 81 ? -9.441 4.802 10.132 1.00 95.88 81 ASP A C 1
ATOM 692 O O . ASP A 1 81 ? -8.873 4.923 9.051 1.00 95.88 81 ASP A O 1
ATOM 696 N N . LYS A 1 82 ? -8.755 4.869 11.276 1.00 97.00 82 LYS A N 1
ATOM 697 C CA . LYS A 1 82 ? -7.303 5.102 11.286 1.00 97.00 82 LYS A CA 1
ATOM 698 C C . LYS A 1 82 ? -6.539 3.983 10.584 1.00 97.00 82 LYS A C 1
ATOM 700 O O . LYS A 1 82 ? -5.584 4.259 9.862 1.00 97.00 82 LYS A O 1
ATOM 705 N N . CYS A 1 83 ? -6.942 2.728 10.787 1.00 94.88 83 CYS A N 1
ATOM 706 C CA . CYS A 1 83 ? -6.350 1.600 10.072 1.00 94.88 83 CYS A CA 1
ATOM 707 C C . CYS A 1 83 ? -6.599 1.705 8.561 1.00 94.88 83 CYS A C 1
ATOM 709 O O . CYS A 1 83 ? -5.653 1.525 7.796 1.00 94.88 83 CYS A O 1
ATOM 711 N N . ARG A 1 84 ? -7.825 2.054 8.138 1.00 93.00 84 ARG A N 1
ATOM 712 C CA . ARG A 1 84 ? -8.171 2.320 6.732 1.00 93.00 84 ARG A CA 1
ATOM 713 C C . ARG A 1 84 ? -7.223 3.342 6.114 1.00 93.00 84 ARG A C 1
ATOM 715 O O . ARG A 1 84 ? -6.569 3.047 5.116 1.00 93.00 84 ARG A O 1
ATOM 722 N N . ASP A 1 85 ? -7.101 4.504 6.745 1.00 92.19 85 ASP A N 1
ATOM 723 C CA . ASP A 1 85 ? -6.286 5.607 6.237 1.00 92.19 85 ASP A CA 1
ATOM 724 C C . ASP A 1 85 ? -4.806 5.216 6.124 1.00 92.19 85 ASP A C 1
ATOM 726 O O . ASP A 1 85 ? -4.145 5.513 5.126 1.00 92.19 85 ASP A O 1
ATOM 730 N N . ILE A 1 86 ? -4.271 4.509 7.128 1.00 91.44 86 ILE A N 1
ATOM 731 C CA . ILE A 1 86 ? -2.884 4.027 7.116 1.00 91.44 86 ILE A CA 1
ATOM 732 C C . ILE A 1 86 ? -2.658 3.063 5.949 1.00 91.44 86 ILE A C 1
ATOM 734 O O . ILE A 1 86 ? -1.666 3.227 5.232 1.00 91.44 86 ILE A O 1
ATOM 738 N N . LEU A 1 87 ? -3.556 2.096 5.744 1.00 88.12 87 LEU A N 1
ATOM 739 C CA . LEU A 1 87 ? -3.465 1.101 4.674 1.00 88.12 87 LEU A CA 1
ATOM 740 C C . LEU A 1 87 ? -3.509 1.758 3.287 1.00 88.12 87 LEU A C 1
ATOM 742 O O . LEU A 1 87 ? -2.580 1.558 2.500 1.00 88.12 87 LEU A O 1
ATOM 746 N N . ILE A 1 88 ? -4.497 2.623 3.031 1.00 85.62 88 ILE A N 1
ATOM 747 C CA . ILE A 1 88 ? -4.618 3.370 1.765 1.00 85.62 88 ILE A CA 1
ATOM 748 C C . ILE A 1 88 ? -3.369 4.215 1.529 1.00 85.62 88 ILE A C 1
ATOM 750 O O . ILE A 1 88 ? -2.782 4.203 0.448 1.00 85.62 88 ILE A O 1
ATOM 754 N N . SER A 1 89 ? -2.886 4.907 2.565 1.00 84.19 89 SER A N 1
ATOM 755 C CA . SER A 1 89 ? -1.683 5.728 2.447 1.00 84.19 89 SER A CA 1
ATOM 756 C C . SER A 1 89 ? -0.412 4.914 2.167 1.00 84.19 89 SER A C 1
ATOM 758 O O . SER A 1 89 ? 0.594 5.483 1.756 1.00 84.19 89 SER A O 1
ATOM 760 N N . ASN A 1 90 ? -0.437 3.598 2.371 1.00 81.56 90 ASN A N 1
ATOM 761 C CA . ASN A 1 90 ? 0.641 2.682 2.013 1.00 81.56 90 ASN A CA 1
ATOM 762 C C . ASN A 1 90 ? 0.356 1.914 0.715 1.00 81.56 90 ASN A C 1
ATOM 764 O O . ASN A 1 90 ? 1.069 0.958 0.418 1.00 81.56 90 ASN A O 1
ATOM 768 N N . GLY A 1 91 ? -0.649 2.326 -0.063 1.00 77.56 91 GLY A N 1
ATOM 769 C CA . GLY A 1 91 ? -0.990 1.728 -1.351 1.00 77.56 91 GLY A CA 1
ATOM 770 C C . GLY A 1 91 ? -1.609 0.335 -1.242 1.00 77.56 91 GLY A C 1
ATOM 771 O O . GLY A 1 91 ? -1.418 -0.472 -2.148 1.00 77.56 91 GLY A O 1
ATOM 772 N N . VAL A 1 92 ? -2.280 0.030 -0.128 1.00 83.75 92 VAL A N 1
ATOM 773 C CA . VAL A 1 92 ? -3.067 -1.198 0.046 1.00 83.75 92 VAL A CA 1
ATOM 774 C C . VAL A 1 92 ? -4.511 -0.916 -0.361 1.00 83.75 92 VAL A C 1
ATOM 776 O O . VAL A 1 92 ? -5.079 0.081 0.086 1.00 83.75 92 VAL A O 1
ATOM 779 N N . LYS A 1 93 ? -5.096 -1.785 -1.191 1.00 83.25 93 LYS A N 1
ATOM 780 C CA . LYS A 1 93 ? -6.498 -1.676 -1.609 1.00 83.25 93 LYS A CA 1
ATOM 781 C C . LYS A 1 93 ? -7.410 -2.284 -0.547 1.00 83.25 93 LYS A C 1
ATOM 783 O O . LYS A 1 93 ? -7.113 -3.338 0.019 1.00 83.25 93 LYS A O 1
ATOM 788 N N . ILE A 1 94 ? -8.525 -1.619 -0.278 1.00 85.62 94 ILE A N 1
ATOM 789 C CA . ILE A 1 94 ? -9.551 -2.119 0.635 1.00 85.62 94 ILE A CA 1
ATOM 790 C C . ILE A 1 94 ? -10.754 -2.540 -0.199 1.00 85.62 94 ILE A C 1
ATOM 792 O O . ILE A 1 94 ? -11.118 -1.864 -1.156 1.00 85.62 94 ILE A O 1
ATOM 796 N N . LYS A 1 95 ? -11.332 -3.686 0.151 1.00 82.94 95 LYS A N 1
ATOM 797 C CA . LYS A 1 95 ? -12.508 -4.238 -0.515 1.00 82.94 95 LYS A CA 1
ATOM 798 C C . LYS A 1 95 ? -13.697 -3.283 -0.385 1.00 82.94 95 LYS A C 1
ATOM 800 O O . LYS A 1 95 ? -13.881 -2.678 0.672 1.00 82.94 95 LYS A O 1
ATOM 805 N N . ASP A 1 96 ? -14.502 -3.198 -1.442 1.00 73.00 96 ASP A N 1
ATOM 806 C CA . ASP A 1 96 ? -15.701 -2.348 -1.530 1.00 73.00 96 ASP A CA 1
ATOM 807 C C . ASP A 1 96 ? -15.424 -0.826 -1.459 1.00 73.00 96 ASP A C 1
ATOM 809 O O . ASP A 1 96 ? -16.295 -0.044 -1.064 1.00 73.00 96 ASP A O 1
ATOM 813 N N . GLU A 1 97 ? -14.211 -0.405 -1.840 1.00 60.03 97 GLU A N 1
ATOM 814 C CA . GLU A 1 97 ? -13.841 1.000 -2.080 1.00 60.03 97 GLU A CA 1
ATOM 815 C C . GLU A 1 97 ? -14.242 1.510 -3.473 1.00 60.03 97 GLU A C 1
ATOM 817 O O . GLU A 1 97 ? -14.129 0.747 -4.461 1.00 60.03 97 GLU A O 1
#

InterPro domains:
  IPR058601 Phage PhiTE, phiTE_015-like [PF26207] (4-95)